Protein AF-A0A659UM55-F1 (afdb_monomer_lite)

Foldseek 3Di:
DVVVLVVVVVCVVVVDDDAAAAEDAPVCQVVLCVVQVPRPDHHDYHHDPVVVLVCLLVAQAEEDADLVVLVSSVVSVHAYAHDYDQDPVNVVCVVVDPDPDPRPVCVVVVHCPHDYDD

Secondary structure (DSSP, 8-state):
-HHHHHHHHHHHHTT-----EEE--GGGHHHHHHHHTTSSS--EEE--HHHHHHHHTT-S-EEES-HHHHHHHHHTT--EEEE----HHHHHHGGG--SS-S-HHHHHHTS--S-EE-

Sequence (118 aa):
IGPFGETVSALRARGHRLRLLLPTVPHVADLIKTSVARWDEKPEIILEPERKWQAFGKADAALIASGTVSLELALSGVPMISCYRLDPVMRMVQGLVTVWSAALPNLIADQIVVPEHY

pLDDT: mean 88.79, std 6.74, range [66.62, 96.06]

Structure (mmCIF, N/CA/C/O backbone):
data_AF-A0A659UM55-F1
#
_entry.id   AF-A0A659UM55-F1
#
loop_
_atom_site.group_PDB
_atom_site.id
_atom_site.type_symbol
_atom_site.label_atom_id
_atom_site.label_alt_id
_atom_site.label_comp_id
_atom_site.label_asym_id
_atom_site.label_entity_id
_atom_site.label_seq_id
_atom_site.pdbx_PDB_ins_code
_atom_site.Cartn_x
_atom_site.Cartn_y
_atom_site.Cartn_z
_atom_site.occupancy
_atom_site.B_iso_or_equiv
_atom_site.auth_seq_id
_atom_site.auth_comp_id
_atom_site.auth_asym_id
_atom_site.auth_atom_id
_atom_site.pdbx_PDB_model_num
ATOM 1 N N . ILE A 1 1 ? 7.549 -7.187 0.561 1.00 76.06 1 ILE A N 1
ATOM 2 C CA . ILE A 1 1 ? 6.869 -7.081 -0.754 1.00 76.06 1 ILE A CA 1
ATOM 3 C C . ILE A 1 1 ? 6.625 -8.437 -1.439 1.00 76.06 1 ILE A C 1
ATOM 5 O O . ILE A 1 1 ? 5.761 -8.499 -2.296 1.00 76.06 1 ILE A O 1
ATOM 9 N N . GLY A 1 2 ? 7.321 -9.524 -1.058 1.00 85.00 2 GLY A N 1
ATOM 10 C CA . GLY A 1 2 ? 7.148 -10.865 -1.654 1.00 85.00 2 GLY A CA 1
ATOM 11 C C . GLY A 1 2 ? 5.692 -11.340 -1.793 1.00 85.00 2 GLY A C 1
ATOM 12 O O . GLY A 1 2 ? 5.277 -11.573 -2.924 1.00 85.00 2 GLY A O 1
ATOM 13 N N . PRO A 1 3 ? 4.881 -11.342 -0.713 1.00 89.19 3 PRO A N 1
ATOM 14 C CA . PRO A 1 3 ? 3.474 -11.746 -0.798 1.00 89.19 3 PRO A CA 1
ATOM 15 C C . PRO A 1 3 ? 2.637 -10.926 -1.790 1.00 89.19 3 PRO A C 1
ATOM 17 O O . PRO A 1 3 ? 1.709 -11.449 -2.391 1.00 89.19 3 PRO A O 1
ATOM 20 N N . PHE A 1 4 ? 2.970 -9.650 -2.019 1.00 91.12 4 PHE A N 1
ATOM 21 C CA . PHE A 1 4 ? 2.288 -8.854 -3.045 1.00 91.12 4 PHE A CA 1
ATOM 22 C C . PHE A 1 4 ? 2.629 -9.330 -4.458 1.00 91.12 4 PHE A C 1
ATOM 24 O O . PHE A 1 4 ? 1.741 -9.383 -5.302 1.00 91.12 4 PHE A O 1
ATOM 31 N N . GLY A 1 5 ? 3.881 -9.723 -4.701 1.00 91.50 5 GLY A N 1
ATOM 32 C CA . GLY A 1 5 ? 4.288 -10.316 -5.974 1.00 91.50 5 GLY A CA 1
ATOM 33 C C . GLY A 1 5 ? 3.593 -11.653 -6.227 1.00 91.50 5 GLY A C 1
ATOM 34 O O . GLY A 1 5 ? 3.080 -11.877 -7.317 1.00 91.50 5 GLY A O 1
ATOM 35 N N . GLU A 1 6 ? 3.487 -12.499 -5.200 1.00 92.50 6 GLU A N 1
ATOM 36 C CA . GLU A 1 6 ? 2.745 -13.767 -5.271 1.00 92.50 6 GLU A CA 1
ATOM 37 C C . GLU A 1 6 ? 1.262 -13.545 -5.598 1.00 92.50 6 GLU A C 1
ATOM 39 O O . GLU A 1 6 ? 0.715 -14.225 -6.466 1.00 92.50 6 GLU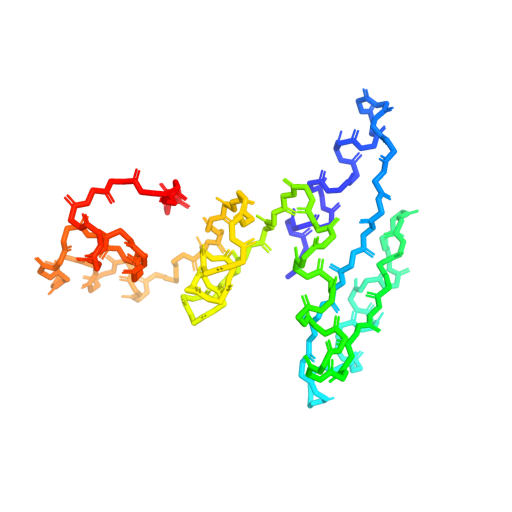 A O 1
ATOM 44 N N . THR A 1 7 ? 0.621 -12.553 -4.970 1.00 92.69 7 THR A N 1
ATOM 45 C CA . THR A 1 7 ? -0.766 -12.171 -5.276 1.00 92.69 7 THR A CA 1
ATOM 46 C C . THR A 1 7 ? -0.924 -11.723 -6.728 1.00 92.69 7 THR A C 1
ATOM 48 O O . THR A 1 7 ? -1.863 -12.149 -7.400 1.00 92.69 7 THR A O 1
ATOM 51 N N . VAL A 1 8 ? 0.002 -10.908 -7.241 1.00 93.00 8 VAL A N 1
ATOM 52 C CA . VAL A 1 8 ? 0.006 -10.480 -8.650 1.00 93.00 8 VAL A CA 1
ATOM 53 C C . VAL A 1 8 ? 0.118 -11.688 -9.585 1.00 93.00 8 VAL A C 1
ATOM 55 O O . VAL A 1 8 ? -0.706 -11.835 -10.491 1.00 93.00 8 VAL A O 1
ATOM 58 N N . SER A 1 9 ? 1.073 -12.592 -9.343 1.00 92.75 9 SER A N 1
ATOM 59 C CA . SER A 1 9 ? 1.241 -13.809 -10.149 1.00 92.75 9 SER A CA 1
ATOM 60 C C . SER A 1 9 ? 0.005 -14.715 -10.081 1.00 92.75 9 SER A C 1
ATOM 62 O O . SER A 1 9 ? -0.430 -15.240 -11.107 1.00 92.75 9 SER A O 1
ATOM 64 N N . ALA A 1 10 ? -0.625 -14.851 -8.910 1.00 94.19 10 ALA A N 1
ATOM 65 C CA . ALA A 1 10 ? -1.846 -15.637 -8.738 1.00 94.19 10 ALA A CA 1
ATOM 66 C C . ALA A 1 10 ? -3.044 -15.046 -9.503 1.00 94.19 10 ALA A C 1
ATOM 68 O O . ALA A 1 10 ? -3.790 -15.787 -10.147 1.00 94.19 10 ALA A O 1
ATOM 69 N N . LEU A 1 11 ? -3.231 -13.722 -9.476 1.00 93.25 11 LEU A N 1
ATOM 70 C CA . LEU A 1 11 ? -4.284 -13.051 -10.246 1.00 93.25 11 LEU A CA 1
ATOM 71 C C . LEU A 1 11 ? -4.051 -13.198 -11.753 1.00 93.25 11 LEU A C 1
ATOM 73 O O . LEU A 1 11 ? -4.983 -13.497 -12.501 1.00 93.25 11 LEU A O 1
ATOM 77 N N . ARG A 1 12 ? -2.801 -13.075 -12.200 1.00 91.25 12 ARG A N 1
ATOM 78 C CA . ARG A 1 12 ? -2.441 -13.299 -13.601 1.00 91.25 12 ARG A CA 1
ATOM 79 C C . ARG A 1 12 ? -2.717 -14.735 -14.045 1.00 91.25 12 ARG A C 1
ATOM 81 O O . ARG A 1 12 ? -3.284 -14.939 -15.114 1.00 91.25 12 ARG A O 1
ATOM 88 N N . ALA A 1 13 ? -2.362 -15.727 -13.227 1.00 93.81 13 ALA A N 1
ATOM 89 C CA . ALA A 1 13 ? -2.619 -17.140 -13.516 1.00 93.81 13 ALA A CA 1
ATOM 90 C C . ALA A 1 13 ? -4.121 -17.452 -13.658 1.00 93.81 13 ALA A C 1
ATOM 92 O O . ALA A 1 13 ? -4.495 -18.377 -14.374 1.00 93.81 13 ALA A O 1
ATOM 93 N N . ARG A 1 14 ? -4.990 -16.646 -13.032 1.00 95.44 14 ARG A N 1
ATOM 94 C CA . ARG A 1 14 ? -6.455 -16.701 -13.191 1.00 95.44 14 ARG A CA 1
ATOM 95 C C . ARG A 1 14 ? -6.973 -15.969 -14.438 1.00 95.44 14 ARG A C 1
ATOM 97 O O . ARG A 1 14 ? -8.178 -15.926 -14.655 1.00 95.44 14 ARG A O 1
ATOM 104 N N . GLY A 1 15 ? -6.087 -15.408 -15.262 1.00 94.00 15 GLY A N 1
ATOM 105 C CA . GLY A 1 15 ? -6.424 -14.732 -16.516 1.00 94.00 15 GLY A CA 1
ATOM 106 C C . GLY A 1 15 ? -6.680 -13.229 -16.393 1.00 94.00 15 GLY A C 1
ATOM 107 O O . GLY A 1 15 ? -7.078 -12.605 -17.378 1.00 94.00 15 GLY A O 1
ATOM 108 N N . HIS A 1 16 ? -6.444 -12.620 -15.226 1.00 93.19 16 HIS A N 1
ATOM 109 C CA . HIS A 1 16 ? -6.586 -11.172 -15.070 1.00 93.19 16 HIS A CA 1
ATOM 110 C C . HIS A 1 16 ? -5.421 -10.425 -15.733 1.00 93.19 16 HIS A C 1
ATOM 112 O O . HIS A 1 16 ? -4.265 -10.839 -15.648 1.00 93.19 16 HIS A O 1
ATOM 118 N N . ARG A 1 17 ? -5.730 -9.292 -16.372 1.00 91.38 17 ARG A N 1
ATOM 119 C CA . ARG A 1 17 ? -4.741 -8.320 -16.854 1.00 91.38 17 ARG A CA 1
ATOM 120 C C . ARG A 1 17 ? -4.772 -7.120 -15.924 1.00 91.38 17 ARG A C 1
ATOM 122 O O . ARG A 1 17 ? -5.831 -6.521 -15.762 1.00 91.38 17 ARG A O 1
ATOM 129 N N . LEU A 1 18 ? -3.641 -6.792 -15.312 1.00 92.38 18 LEU A N 1
ATOM 130 C CA . LEU A 1 18 ? -3.563 -5.772 -14.274 1.00 92.38 18 LEU A CA 1
ATOM 131 C C . LEU A 1 18 ? -2.622 -4.660 -14.722 1.00 92.38 18 LEU A C 1
ATOM 133 O O . LEU A 1 18 ? -1.538 -4.926 -15.218 1.00 92.38 18 LEU A O 1
ATOM 137 N N . ARG A 1 19 ? -2.999 -3.400 -14.502 1.00 94.25 19 ARG A N 1
ATOM 138 C CA . ARG A 1 19 ? -2.032 -2.303 -14.553 1.00 94.25 19 ARG A CA 1
ATOM 139 C C . ARG A 1 19 ? -1.518 -2.060 -13.143 1.00 94.25 19 ARG A C 1
ATOM 141 O O . ARG A 1 19 ? -2.245 -1.551 -12.297 1.00 94.25 19 ARG A O 1
ATOM 148 N N . LEU A 1 20 ? -0.262 -2.410 -12.898 1.00 95.50 20 LEU A N 1
ATOM 149 C CA . LEU A 1 20 ? 0.336 -2.278 -11.575 1.00 95.50 20 LEU A CA 1
ATOM 150 C C . LEU A 1 20 ? 0.979 -0.897 -11.415 1.00 95.50 20 LEU A C 1
ATOM 152 O O . LEU A 1 20 ? 1.929 -0.562 -12.121 1.00 95.50 20 LEU A O 1
ATOM 156 N N . LEU A 1 21 ? 0.474 -0.116 -10.464 1.00 95.75 21 LEU A N 1
ATOM 157 C CA . LEU A 1 21 ? 1.048 1.162 -10.045 1.00 95.75 21 LEU A CA 1
ATOM 158 C C . LEU A 1 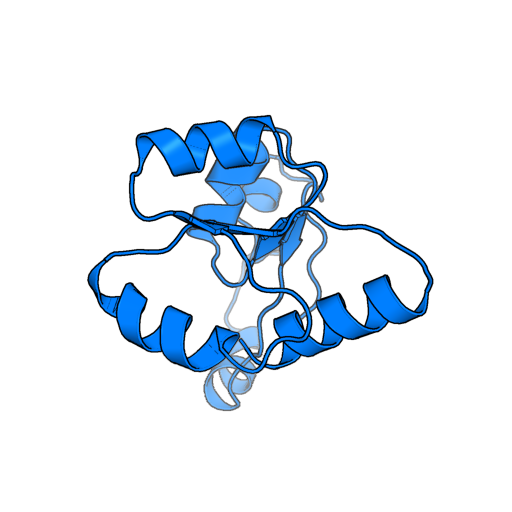21 ? 1.593 0.997 -8.627 1.00 95.75 21 LEU A C 1
ATOM 160 O O . LEU A 1 21 ? 0.883 0.512 -7.747 1.00 95.75 21 LEU A O 1
ATOM 164 N N . LEU A 1 22 ? 2.842 1.397 -8.395 1.00 94.88 22 LEU A N 1
ATOM 165 C CA . LEU A 1 22 ? 3.492 1.286 -7.090 1.00 94.88 22 LEU A CA 1
ATOM 166 C C . LEU A 1 22 ? 4.065 2.648 -6.681 1.00 94.88 22 LEU A C 1
ATOM 168 O O . LEU A 1 22 ? 5.240 2.935 -6.933 1.00 94.88 22 LEU A O 1
ATOM 172 N N . PRO A 1 23 ? 3.245 3.503 -6.047 1.00 94.38 23 PRO A N 1
ATOM 173 C CA . PRO A 1 23 ? 3.735 4.709 -5.405 1.00 94.38 23 PRO A CA 1
ATOM 174 C C . PRO A 1 23 ? 4.641 4.365 -4.225 1.00 94.38 23 PRO A C 1
ATOM 176 O O . PRO A 1 23 ? 4.293 3.553 -3.366 1.00 94.38 23 PRO A O 1
ATOM 179 N N . THR A 1 24 ? 5.812 4.986 -4.169 1.00 92.00 24 THR A N 1
ATOM 180 C CA . THR A 1 24 ? 6.760 4.800 -3.074 1.00 92.00 24 THR A CA 1
ATOM 181 C C . THR A 1 24 ? 7.557 6.071 -2.805 1.00 92.00 24 THR A C 1
ATOM 183 O O . THR A 1 24 ? 7.440 7.065 -3.515 1.00 92.00 24 THR A O 1
ATOM 186 N N . VAL A 1 25 ? 8.352 6.056 -1.741 1.00 90.38 25 VAL A N 1
ATOM 187 C CA . VAL A 1 25 ? 9.172 7.192 -1.311 1.00 90.38 25 VAL A CA 1
ATOM 188 C C . VAL A 1 25 ? 10.598 7.066 -1.861 1.00 90.38 25 VAL A C 1
ATOM 190 O O . VAL A 1 25 ? 11.116 5.949 -1.945 1.00 90.38 25 VAL A O 1
ATOM 193 N N . PRO A 1 26 ? 11.279 8.180 -2.200 1.00 90.12 26 PRO A N 1
ATOM 194 C CA . PRO A 1 26 ? 12.582 8.133 -2.873 1.00 90.12 26 PRO A CA 1
ATOM 195 C C . PRO A 1 26 ? 13.638 7.281 -2.159 1.00 90.12 26 PRO A C 1
ATOM 197 O O . PRO A 1 26 ? 14.384 6.555 -2.808 1.00 90.12 26 PRO A O 1
ATOM 200 N N . HIS A 1 27 ? 13.662 7.304 -0.823 1.00 92.06 27 HIS A N 1
ATOM 201 C CA . HIS A 1 27 ? 14.677 6.603 -0.033 1.00 92.06 27 HIS A CA 1
ATOM 202 C C . HIS A 1 27 ? 14.578 5.067 -0.085 1.00 92.06 27 HIS A C 1
ATOM 204 O O . HIS A 1 27 ? 15.564 4.397 0.206 1.00 92.06 27 HIS A O 1
ATOM 210 N N . VAL A 1 28 ? 13.426 4.493 -0.464 1.00 90.50 28 VAL A N 1
ATOM 211 C CA . VAL A 1 28 ? 13.280 3.034 -0.668 1.00 90.50 28 VAL A CA 1
ATOM 212 C C . VAL A 1 28 ? 13.198 2.644 -2.143 1.00 90.50 28 VAL A C 1
ATOM 214 O O . VAL A 1 28 ? 13.058 1.461 -2.450 1.00 90.50 28 VAL A O 1
ATOM 217 N N . ALA A 1 29 ? 13.288 3.603 -3.069 1.00 92.38 29 ALA A N 1
ATOM 218 C CA . ALA A 1 29 ? 13.049 3.364 -4.489 1.00 92.38 29 ALA A CA 1
ATOM 219 C C . ALA A 1 29 ? 13.952 2.258 -5.060 1.00 92.38 29 ALA A C 1
ATOM 221 O O . ALA A 1 29 ? 13.471 1.383 -5.777 1.00 92.38 29 ALA A O 1
ATOM 222 N N . ASP A 1 30 ? 15.238 2.244 -4.707 1.00 93.06 30 ASP A N 1
ATOM 223 C CA . ASP A 1 30 ? 16.187 1.253 -5.229 1.00 93.06 30 ASP A CA 1
ATOM 224 C C . ASP A 1 30 ? 15.992 -0.141 -4.621 1.00 93.06 30 ASP A C 1
ATOM 226 O O . ASP A 1 30 ? 16.110 -1.154 -5.321 1.00 93.06 30 ASP A O 1
ATOM 230 N N . LEU A 1 31 ? 15.581 -0.206 -3.351 1.00 92.50 31 LEU A N 1
ATOM 231 C CA . LEU A 1 31 ? 15.159 -1.454 -2.719 1.00 92.50 31 LEU A CA 1
ATOM 232 C C . LEU A 1 31 ? 13.920 -2.024 -3.423 1.00 92.50 31 LEU A C 1
ATOM 234 O O . LEU A 1 31 ? 13.875 -3.218 -3.729 1.00 92.50 31 LEU A O 1
ATOM 238 N N . ILE A 1 32 ? 12.929 -1.176 -3.713 1.00 93.00 32 ILE A N 1
ATOM 239 C CA . ILE A 1 32 ? 11.710 -1.574 -4.423 1.00 93.00 32 ILE A CA 1
ATOM 240 C C . ILE A 1 32 ? 12.045 -2.037 -5.838 1.00 93.00 32 ILE A C 1
ATOM 242 O O . ILE A 1 32 ? 11.652 -3.146 -6.190 1.00 93.00 32 ILE A O 1
ATOM 246 N N . LYS A 1 33 ? 12.824 -1.268 -6.613 1.00 93.25 33 LYS A N 1
ATOM 247 C CA . LYS A 1 33 ? 13.271 -1.646 -7.968 1.00 93.25 33 LYS A CA 1
ATOM 248 C C . LYS A 1 33 ? 13.920 -3.028 -7.981 1.00 93.25 33 LYS A C 1
ATOM 250 O O . LYS A 1 33 ? 13.568 -3.862 -8.810 1.00 93.25 33 LYS A O 1
ATOM 255 N N . THR A 1 34 ? 14.820 -3.285 -7.035 1.00 93.19 34 THR A N 1
ATOM 256 C CA . THR A 1 34 ? 15.497 -4.583 -6.902 1.00 93.19 34 THR A CA 1
ATOM 257 C C . THR A 1 34 ? 14.511 -5.693 -6.541 1.00 93.19 34 THR A C 1
ATOM 259 O O . THR A 1 34 ? 14.564 -6.785 -7.104 1.00 93.19 34 THR A O 1
ATOM 262 N N . SER A 1 35 ? 13.576 -5.414 -5.633 1.00 91.56 35 SER A N 1
ATOM 263 C CA . SER A 1 35 ? 12.604 -6.401 -5.156 1.00 91.56 35 SER A CA 1
ATOM 264 C C . SER A 1 35 ? 11.571 -6.787 -6.217 1.00 91.56 35 SER A C 1
ATOM 266 O O . SER A 1 35 ? 11.213 -7.959 -6.320 1.00 91.56 35 SER A O 1
ATOM 268 N N . VAL A 1 36 ? 11.105 -5.823 -7.020 1.00 94.50 36 VAL A N 1
ATOM 269 C CA . VAL A 1 36 ? 10.126 -6.061 -8.097 1.00 94.50 36 VAL A CA 1
ATOM 270 C C . VAL A 1 36 ? 10.775 -6.538 -9.395 1.00 94.50 36 VAL A C 1
ATOM 272 O O . VAL A 1 36 ? 10.077 -6.967 -10.307 1.00 94.50 36 VAL A O 1
ATOM 275 N N . ALA A 1 37 ? 12.110 -6.520 -9.499 1.00 91.44 37 ALA A N 1
ATOM 276 C CA . ALA A 1 37 ? 12.819 -6.977 -10.696 1.00 91.44 37 ALA A CA 1
ATOM 277 C C . ALA A 1 37 ? 12.519 -8.443 -11.052 1.00 91.44 37 ALA A C 1
ATOM 279 O O . ALA A 1 37 ? 12.590 -8.807 -12.225 1.00 91.44 37 ALA A O 1
ATOM 280 N N . ARG A 1 38 ? 12.186 -9.258 -10.041 1.00 87.19 38 ARG A N 1
ATOM 281 C CA . ARG A 1 38 ? 11.854 -10.685 -10.168 1.00 87.19 38 ARG A CA 1
ATOM 282 C C . ARG A 1 38 ? 10.367 -10.959 -10.405 1.00 87.19 38 ARG A C 1
ATOM 284 O O . ARG A 1 38 ? 9.994 -12.120 -10.489 1.00 87.19 38 ARG A O 1
ATOM 291 N N . TRP A 1 39 ? 9.522 -9.932 -10.441 1.00 91.12 39 TRP A N 1
ATOM 292 C CA . TRP A 1 39 ? 8.090 -10.123 -10.655 1.00 91.12 39 TRP A CA 1
ATOM 293 C C . TRP A 1 39 ? 7.810 -10.411 -12.127 1.00 91.12 39 TRP A C 1
ATOM 295 O O . TRP A 1 39 ? 8.419 -9.803 -13.010 1.00 91.12 39 TRP A O 1
ATOM 305 N N . ASP A 1 40 ? 6.848 -11.299 -12.381 1.00 84.81 40 ASP A N 1
ATOM 306 C CA . ASP A 1 40 ? 6.422 -11.652 -13.741 1.00 84.81 40 ASP A CA 1
ATOM 307 C C . ASP A 1 40 ? 5.817 -10.456 -14.494 1.00 84.81 40 ASP A C 1
ATOM 309 O O . ASP A 1 40 ? 5.804 -10.423 -15.727 1.00 84.81 40 ASP A O 1
ATOM 313 N N . GLU A 1 41 ? 5.288 -9.490 -13.744 1.00 87.12 41 GLU A N 1
ATOM 314 C CA . GLU A 1 41 ? 4.744 -8.231 -14.229 1.00 87.12 41 GLU A CA 1
ATOM 315 C C . GLU A 1 41 ? 5.299 -7.089 -13.376 1.00 87.12 41 GLU A C 1
ATOM 317 O O . GLU A 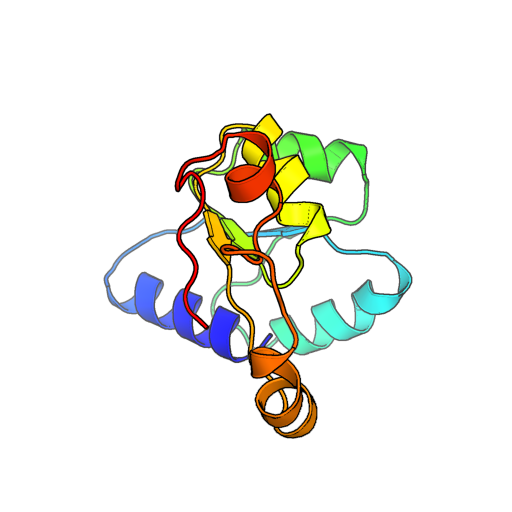1 41 ? 5.174 -7.077 -12.149 1.00 87.12 41 GLU A O 1
ATOM 322 N N . LYS A 1 42 ? 5.980 -6.148 -14.033 1.00 91.69 42 LYS A N 1
ATOM 323 C CA . LYS A 1 42 ? 6.688 -5.068 -13.347 1.00 91.69 42 LYS A CA 1
ATOM 324 C C . LYS A 1 42 ? 5.750 -3.881 -13.147 1.00 91.69 42 LYS A C 1
ATOM 326 O O . LYS A 1 42 ? 5.168 -3.419 -14.129 1.00 91.69 42 LYS A O 1
ATOM 331 N N . PRO A 1 43 ? 5.631 -3.355 -11.920 1.00 94.69 43 PRO A N 1
ATOM 332 C CA . PRO A 1 43 ? 4.841 -2.164 -11.683 1.00 94.69 43 PRO A CA 1
ATOM 333 C C . PRO A 1 43 ? 5.515 -0.908 -12.232 1.00 94.69 43 PRO A C 1
ATOM 335 O O . PRO A 1 43 ? 6.742 -0.794 -12.266 1.00 94.69 43 PRO A O 1
ATOM 338 N N . GLU A 1 44 ? 4.690 0.072 -12.584 1.00 95.50 44 GLU A N 1
ATOM 339 C CA . GLU A 1 44 ? 5.112 1.457 -12.753 1.00 95.50 44 GLU A CA 1
ATOM 340 C C . GLU A 1 44 ? 5.435 2.029 -11.365 1.00 95.50 44 GLU A C 1
ATOM 342 O O . GLU A 1 44 ? 4.543 2.227 -10.537 1.00 95.50 44 GLU A O 1
ATOM 347 N N . ILE A 1 45 ? 6.722 2.248 -11.086 1.00 95.50 45 ILE A N 1
ATOM 348 C CA . ILE A 1 45 ? 7.167 2.847 -9.823 1.00 95.50 45 ILE A CA 1
ATOM 349 C C . ILE A 1 45 ? 6.980 4.358 -9.919 1.00 95.50 45 ILE A C 1
ATOM 351 O O . ILE A 1 45 ? 7.557 5.001 -10.794 1.00 95.50 45 ILE A O 1
ATOM 355 N N . ILE A 1 46 ? 6.202 4.913 -8.994 1.00 96.06 46 ILE A N 1
ATOM 356 C CA . ILE A 1 46 ? 5.866 6.337 -8.949 1.00 96.06 46 ILE A CA 1
ATOM 357 C C . ILE A 1 46 ? 6.522 6.946 -7.713 1.00 96.06 46 ILE A C 1
ATOM 359 O O . ILE A 1 46 ? 6.334 6.443 -6.606 1.00 96.06 46 ILE A O 1
ATOM 363 N N . LEU A 1 47 ? 7.290 8.020 -7.897 1.00 94.88 47 LEU A N 1
ATOM 364 C CA . LEU A 1 47 ? 7.974 8.719 -6.800 1.00 94.88 47 LEU A CA 1
ATOM 365 C C . LEU A 1 47 ? 7.381 10.105 -6.542 1.00 94.88 47 LEU A C 1
ATOM 367 O O . LEU A 1 47 ? 7.535 10.648 -5.449 1.00 94.88 47 LEU A O 1
ATOM 371 N N . GLU A 1 48 ? 6.709 10.678 -7.539 1.00 94.56 48 GLU A N 1
ATOM 372 C CA . GLU A 1 48 ? 6.151 12.018 -7.466 1.00 94.56 48 GLU A CA 1
ATOM 373 C C . GLU A 1 48 ? 4.837 12.012 -6.665 1.00 94.56 48 GLU A C 1
ATOM 375 O O . GLU A 1 48 ? 3.910 11.262 -7.008 1.00 94.56 48 GLU A O 1
ATOM 380 N N . PRO A 1 49 ? 4.705 12.854 -5.623 1.00 91.12 49 PRO A N 1
ATOM 381 C CA . PRO A 1 49 ? 3.487 12.943 -4.8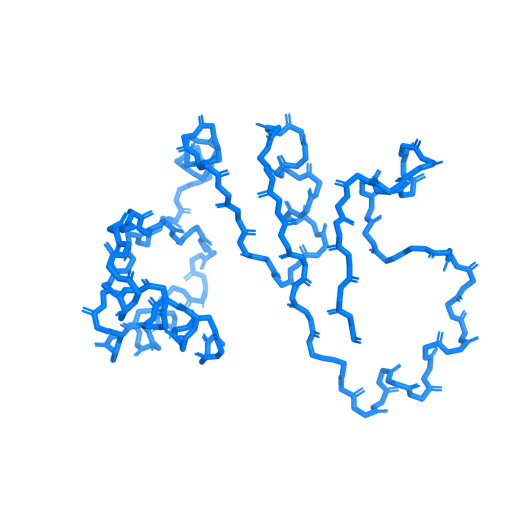20 1.00 91.12 49 PRO A CA 1
ATOM 382 C C . PRO A 1 49 ? 2.233 13.233 -5.651 1.00 91.12 49 PRO A C 1
ATOM 384 O O . PRO A 1 49 ? 1.184 12.638 -5.420 1.00 91.12 49 PRO A O 1
ATOM 387 N N . GLU A 1 50 ? 2.327 14.096 -6.659 1.00 93.44 50 GLU A N 1
ATOM 388 C CA . GLU A 1 50 ? 1.201 14.464 -7.521 1.00 93.44 50 GLU A CA 1
ATOM 389 C C . GLU A 1 50 ? 0.748 13.270 -8.367 1.00 93.44 50 GLU A C 1
ATOM 391 O O . GLU A 1 50 ? -0.449 13.020 -8.527 1.00 93.44 50 GLU A O 1
ATOM 396 N N . ARG A 1 51 ? 1.703 12.479 -8.871 1.00 94.50 51 ARG A N 1
ATOM 397 C CA . ARG A 1 51 ? 1.398 11.256 -9.620 1.00 94.50 51 ARG A CA 1
ATOM 398 C C . ARG A 1 51 ? 0.839 10.155 -8.729 1.00 94.50 51 ARG A C 1
ATOM 400 O O . ARG A 1 51 ? 0.012 9.388 -9.211 1.00 94.50 51 ARG A O 1
ATOM 407 N N . LYS A 1 52 ? 1.216 10.095 -7.446 1.00 94.75 52 LYS A N 1
ATOM 408 C CA . LYS A 1 52 ? 0.581 9.190 -6.472 1.00 94.75 52 LYS A CA 1
ATOM 409 C C . LYS A 1 52 ? -0.927 9.444 -6.399 1.00 94.75 52 LYS A C 1
ATOM 411 O O . LYS A 1 52 ? -1.704 8.506 -6.541 1.00 94.75 52 LYS A O 1
ATOM 416 N N . TRP A 1 53 ? -1.346 10.700 -6.255 1.00 94.44 53 TRP A N 1
ATOM 417 C CA . TRP A 1 53 ? -2.771 11.049 -6.218 1.00 94.44 53 TRP A CA 1
ATOM 418 C C . TRP A 1 53 ? -3.487 10.741 -7.538 1.00 94.44 53 TRP A C 1
ATOM 420 O O . TRP A 1 53 ? -4.600 10.218 -7.533 1.00 94.44 53 TRP A O 1
ATOM 430 N N . GLN A 1 54 ? -2.834 10.979 -8.680 1.00 94.75 54 GLN A N 1
ATOM 431 C CA . GLN A 1 54 ? -3.377 10.580 -9.985 1.00 94.75 54 GLN A CA 1
ATOM 432 C C . GLN A 1 54 ? -3.505 9.059 -10.134 1.00 94.75 54 GLN A C 1
ATOM 434 O O . GLN A 1 54 ? -4.419 8.593 -10.812 1.00 94.75 54 GLN A O 1
ATOM 439 N N . ALA A 1 55 ? -2.590 8.291 -9.538 1.00 95.38 55 ALA A N 1
ATOM 440 C CA . ALA A 1 55 ? -2.660 6.837 -9.512 1.00 95.38 55 ALA A CA 1
ATOM 441 C C . ALA A 1 55 ? -3.845 6.366 -8.668 1.00 95.38 55 ALA A C 1
ATOM 443 O O . ALA A 1 55 ? -4.587 5.505 -9.125 1.00 95.38 55 ALA A O 1
ATOM 444 N N . PHE A 1 56 ? -4.071 6.972 -7.498 1.00 95.25 56 PHE A N 1
ATOM 445 C CA . PHE A 1 56 ? -5.233 6.661 -6.661 1.00 95.25 56 PHE A CA 1
ATOM 446 C C . PHE A 1 56 ? -6.541 6.925 -7.408 1.00 95.25 56 PHE A C 1
ATOM 448 O O . PHE A 1 56 ? -7.358 6.023 -7.521 1.00 95.25 56 PHE A O 1
ATOM 455 N N . GLY A 1 57 ? -6.696 8.092 -8.039 1.00 93.50 57 GLY A N 1
ATOM 456 C CA . GLY A 1 57 ? -7.909 8.411 -8.804 1.00 93.50 57 GLY A CA 1
ATOM 457 C C . GLY A 1 57 ? -8.171 7.523 -10.033 1.00 93.50 57 GLY A C 1
ATOM 458 O O . GLY A 1 57 ? -9.236 7.622 -10.634 1.00 93.50 57 GLY A O 1
ATOM 459 N N . LYS A 1 58 ? -7.212 6.680 -10.435 1.00 93.06 58 LYS A N 1
ATOM 460 C CA . LYS A 1 58 ? -7.338 5.725 -11.550 1.00 93.06 58 LYS A CA 1
ATOM 461 C C . LYS A 1 58 ? -7.336 4.266 -11.091 1.00 93.06 58 LYS A C 1
ATOM 463 O O . LYS A 1 58 ? -7.423 3.385 -11.940 1.00 93.06 58 LYS A O 1
ATOM 468 N N . ALA A 1 59 ? -7.141 4.007 -9.802 1.00 95.75 59 ALA A N 1
ATOM 469 C CA . ALA A 1 59 ? -6.995 2.659 -9.282 1.00 95.75 59 ALA A CA 1
ATOM 470 C C . ALA A 1 59 ? -8.367 2.028 -9.040 1.00 95.75 59 ALA A C 1
ATOM 472 O O . ALA A 1 59 ? -9.203 2.599 -8.346 1.00 95.75 59 ALA A O 1
ATOM 473 N N . ASP A 1 60 ? -8.561 0.816 -9.556 1.00 95.25 60 ASP A N 1
ATOM 474 C CA . ASP A 1 60 ? -9.771 0.029 -9.293 1.00 95.25 60 ASP A CA 1
ATOM 475 C C . ASP A 1 60 ? -9.749 -0.606 -7.891 1.00 95.25 60 ASP A C 1
ATOM 477 O O . ASP A 1 60 ? -10.791 -0.821 -7.276 1.00 95.25 60 ASP A O 1
ATOM 481 N N . ALA A 1 61 ? -8.552 -0.924 -7.388 1.00 94.19 61 ALA A N 1
ATOM 482 C CA . ALA A 1 61 ? -8.325 -1.460 -6.051 1.00 94.19 61 ALA A CA 1
ATOM 483 C C . ALA A 1 61 ? -6.872 -1.239 -5.596 1.00 94.19 61 ALA A C 1
ATOM 485 O O . ALA A 1 61 ? -5.973 -1.051 -6.420 1.00 94.19 61 ALA A O 1
ATOM 486 N N . ALA A 1 62 ? -6.623 -1.321 -4.287 1.00 94.31 62 ALA A N 1
ATOM 487 C CA . ALA A 1 62 ? -5.294 -1.169 -3.699 1.00 94.31 62 ALA A CA 1
ATOM 488 C C . ALA A 1 62 ? -4.954 -2.256 -2.662 1.00 94.31 62 ALA A C 1
ATOM 490 O O . ALA A 1 62 ? -5.779 -2.649 -1.839 1.00 94.31 62 ALA A O 1
ATOM 491 N N . LEU A 1 63 ? -3.693 -2.694 -2.660 1.00 92.25 63 LEU A N 1
ATOM 492 C CA . LEU A 1 63 ? -3.086 -3.465 -1.570 1.00 92.25 63 LEU A CA 1
ATOM 493 C C . LEU A 1 63 ? -2.158 -2.534 -0.793 1.00 92.25 63 LEU A C 1
ATOM 495 O O . LEU A 1 63 ? -1.278 -1.912 -1.391 1.00 92.25 63 LEU A O 1
ATOM 499 N N . ILE A 1 64 ? -2.328 -2.440 0.525 1.00 90.50 64 ILE A N 1
ATOM 500 C CA . ILE A 1 64 ? -1.525 -1.538 1.360 1.00 90.50 64 ILE A CA 1
ATOM 501 C C . ILE A 1 64 ? -0.908 -2.252 2.550 1.00 90.50 64 ILE A C 1
ATOM 503 O O . ILE A 1 64 ? -1.453 -3.222 3.054 1.00 90.50 64 ILE A O 1
ATOM 507 N N . ALA A 1 65 ? 0.218 -1.730 3.032 1.00 84.00 65 ALA A N 1
ATOM 508 C CA . ALA A 1 65 ? 0.843 -2.160 4.285 1.00 84.00 65 ALA A CA 1
ATOM 509 C C . ALA A 1 65 ? 0.936 -1.031 5.328 1.00 84.00 65 ALA A C 1
ATOM 511 O O . ALA A 1 65 ? 1.437 -1.253 6.426 1.00 84.00 65 ALA A O 1
ATOM 512 N N . SER A 1 66 ? 0.494 0.188 4.990 1.00 81.06 66 SER A N 1
ATOM 513 C CA . SER A 1 66 ? 0.598 1.366 5.859 1.00 81.06 66 SER A CA 1
ATOM 514 C C . SER A 1 66 ? -0.773 1.951 6.172 1.00 81.06 66 SER A C 1
ATOM 516 O O . SER A 1 66 ? -1.563 2.213 5.263 1.00 81.06 66 SER A O 1
ATOM 518 N N . GLY A 1 67 ? -1.007 2.246 7.453 1.00 77.12 67 GLY A N 1
ATOM 519 C CA . GLY A 1 67 ? -2.221 2.915 7.919 1.00 77.12 67 GLY A CA 1
ATOM 520 C C . GLY A 1 67 ? -2.367 4.347 7.397 1.00 77.12 67 GLY A C 1
ATOM 521 O O . GLY A 1 67 ? -3.482 4.785 7.140 1.00 77.12 67 GLY A O 1
ATOM 522 N N . THR A 1 68 ? -1.275 5.076 7.145 1.00 84.81 68 THR A N 1
ATOM 523 C CA . THR A 1 68 ? -1.367 6.450 6.608 1.00 84.81 68 THR A CA 1
ATOM 524 C C . THR A 1 68 ? -1.927 6.477 5.188 1.00 84.81 68 THR A C 1
ATOM 526 O O . THR A 1 68 ? -2.794 7.288 4.877 1.00 84.81 68 THR A O 1
ATOM 529 N N . VAL A 1 69 ? -1.494 5.536 4.346 1.00 89.31 69 VAL A N 1
ATOM 530 C CA . VAL A 1 69 ? -1.969 5.408 2.960 1.00 89.31 69 VAL A CA 1
ATOM 531 C C . VAL A 1 69 ? -3.428 4.947 2.915 1.00 89.31 69 VAL A C 1
ATOM 533 O O . VAL A 1 69 ? -4.145 5.301 1.983 1.00 89.31 69 VAL A O 1
ATOM 536 N N . SER A 1 70 ? -3.897 4.221 3.940 1.00 91.19 70 SER A N 1
ATOM 537 C CA . SER A 1 70 ? -5.305 3.809 4.023 1.00 91.19 70 SER A CA 1
ATOM 538 C C . SER A 1 70 ? -6.262 5.003 4.008 1.00 91.19 70 SER A C 1
ATOM 540 O O . SER A 1 70 ? -7.277 4.974 3.319 1.00 91.19 70 SER A O 1
ATOM 542 N N . LEU A 1 71 ? -5.908 6.092 4.696 1.00 91.19 71 LEU A N 1
ATOM 543 C CA . LEU A 1 71 ? -6.726 7.299 4.717 1.00 91.19 71 LEU A CA 1
ATOM 544 C C . LEU A 1 71 ? -6.697 8.030 3.372 1.00 91.19 71 LEU A C 1
ATOM 546 O O . LEU A 1 71 ? -7.742 8.443 2.881 1.00 91.19 71 LEU A O 1
ATOM 550 N N . GLU A 1 72 ? -5.526 8.150 2.746 1.00 93.38 72 GLU A N 1
ATOM 551 C CA . GLU A 1 72 ? -5.391 8.800 1.435 1.00 93.38 72 GLU A CA 1
ATOM 552 C C . GLU A 1 72 ? -6.204 8.081 0.344 1.00 93.38 72 GLU A C 1
ATOM 554 O O . GLU A 1 72 ? -6.868 8.723 -0.474 1.00 93.38 72 GLU A O 1
ATOM 559 N N . LEU A 1 73 ? -6.191 6.746 0.352 1.00 94.06 73 LEU A N 1
ATOM 560 C CA . LEU A 1 73 ? -6.988 5.931 -0.566 1.00 94.06 73 LEU A CA 1
ATOM 561 C C . LEU A 1 73 ? -8.483 6.019 -0.266 1.00 94.06 73 LEU A C 1
ATOM 563 O O . LEU A 1 73 ? -9.276 6.099 -1.201 1.00 94.06 73 LEU A O 1
ATOM 567 N N . ALA A 1 74 ? -8.868 6.055 1.014 1.00 92.38 74 ALA A N 1
ATOM 568 C CA . ALA A 1 74 ? -10.268 6.179 1.413 1.00 92.38 74 ALA A CA 1
ATOM 569 C C . ALA A 1 74 ? -10.846 7.520 0.946 1.00 92.38 74 ALA A C 1
ATOM 571 O O . ALA A 1 74 ? -11.931 7.558 0.374 1.00 92.38 74 ALA A O 1
ATOM 572 N N . LEU A 1 75 ? -10.079 8.607 1.096 1.00 92.12 75 LEU A N 1
ATOM 573 C CA . LEU A 1 75 ? -10.425 9.926 0.556 1.00 92.12 75 LEU A CA 1
ATOM 574 C C . LEU A 1 75 ? -10.524 9.930 -0.975 1.00 92.12 75 LEU A C 1
ATOM 576 O O . LEU A 1 75 ? -11.294 10.702 -1.539 1.00 92.12 75 LEU A O 1
ATOM 580 N N . SER A 1 76 ? -9.764 9.060 -1.640 1.00 93.69 76 SER A N 1
ATOM 581 C CA . SER A 1 76 ? -9.803 8.889 -3.096 1.00 93.69 76 SER A CA 1
ATOM 582 C C . SER A 1 76 ? -10.904 7.925 -3.562 1.00 93.69 76 SER A C 1
ATOM 584 O O . SER A 1 76 ? -11.035 7.701 -4.761 1.00 93.69 76 SER A O 1
ATOM 586 N N . GLY A 1 77 ? -11.684 7.337 -2.644 1.00 92.19 77 GLY A N 1
ATOM 587 C CA . GLY A 1 77 ? -12.746 6.379 -2.963 1.00 92.19 77 GLY A CA 1
ATOM 588 C C . GLY A 1 77 ? -12.248 5.038 -3.510 1.00 92.19 77 GLY A C 1
ATOM 589 O O . GLY A 1 77 ? -13.015 4.330 -4.158 1.00 92.19 77 GLY A O 1
ATOM 590 N N . VAL A 1 78 ? -10.979 4.686 -3.278 1.00 95.12 78 VAL A N 1
ATOM 591 C CA . VAL A 1 78 ? -10.368 3.465 -3.821 1.00 95.12 78 VAL A CA 1
ATOM 592 C C . VAL A 1 78 ? -10.603 2.295 -2.864 1.00 95.12 78 VAL A C 1
ATOM 594 O O . VAL A 1 78 ? -10.131 2.350 -1.724 1.00 95.12 78 VAL A O 1
ATOM 597 N N . PRO A 1 79 ? -11.266 1.207 -3.299 1.00 92.44 79 PRO A N 1
ATOM 598 C CA . PRO A 1 79 ? -11.369 -0.013 -2.506 1.00 92.44 79 PRO A CA 1
ATOM 599 C C . PRO A 1 79 ? -9.980 -0.561 -2.176 1.00 92.44 79 PRO A C 1
ATOM 601 O O . PRO A 1 79 ? -9.116 -0.656 -3.047 1.00 92.44 79 PRO A O 1
ATOM 604 N N . MET A 1 80 ? -9.740 -0.944 -0.924 1.00 93.06 80 MET A N 1
ATOM 605 C CA . MET A 1 80 ? -8.410 -1.380 -0.501 1.00 93.06 80 MET A CA 1
ATOM 606 C C . MET A 1 80 ? -8.456 -2.558 0.464 1.00 93.06 80 MET A C 1
ATOM 608 O O . MET A 1 80 ? -9.426 -2.734 1.195 1.00 93.06 80 MET A O 1
ATOM 612 N N . ILE A 1 81 ? -7.368 -3.325 0.494 1.00 90.62 81 ILE A N 1
ATOM 613 C CA . ILE A 1 81 ? -7.127 -4.366 1.492 1.00 90.62 81 ILE A CA 1
ATOM 614 C C . ILE A 1 81 ? -5.867 -4.001 2.274 1.00 90.62 81 ILE A C 1
ATOM 616 O O . ILE A 1 81 ? -4.791 -3.811 1.695 1.00 90.62 81 ILE A O 1
ATOM 620 N N . SER A 1 82 ? -6.007 -3.924 3.599 1.00 87.06 82 SER A N 1
ATOM 621 C CA . SER A 1 82 ? -4.882 -3.751 4.515 1.00 87.06 82 SER A CA 1
ATOM 622 C C . SER A 1 82 ? -4.183 -5.090 4.741 1.00 87.06 82 SER A C 1
ATOM 624 O O . SER A 1 82 ? -4.774 -6.038 5.251 1.00 87.06 82 SER A O 1
ATOM 626 N N . CYS A 1 83 ? -2.921 -5.174 4.335 1.00 85.94 83 CYS A N 1
ATOM 627 C CA . CYS A 1 83 ? -2.073 -6.349 4.458 1.00 85.94 83 CYS A CA 1
ATOM 628 C C . CYS A 1 83 ? -0.923 -6.037 5.411 1.00 85.94 83 CYS A C 1
ATOM 630 O O . CYS A 1 83 ? 0.070 -5.411 5.029 1.00 85.94 83 CYS A O 1
ATOM 632 N N . TYR A 1 84 ? -1.031 -6.510 6.646 1.00 78.06 84 TYR A N 1
ATOM 633 C CA . TYR A 1 84 ? 0.016 -6.347 7.643 1.00 78.06 84 TYR A CA 1
ATOM 634 C C . 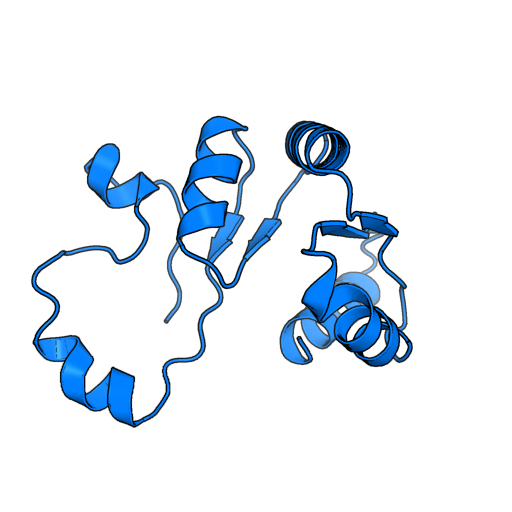TYR A 1 84 ? 0.419 -7.706 8.197 1.00 78.06 84 TYR A C 1
ATOM 636 O O . TYR A 1 84 ? -0.428 -8.544 8.486 1.00 78.06 84 TYR A O 1
ATOM 644 N N . ARG A 1 85 ? 1.724 -7.930 8.359 1.00 77.19 85 ARG A N 1
ATOM 645 C CA . ARG A 1 85 ? 2.233 -9.109 9.058 1.00 77.19 85 ARG A CA 1
ATOM 646 C C . ARG A 1 85 ? 2.654 -8.669 10.448 1.00 77.19 85 ARG A C 1
ATOM 648 O O . ARG A 1 85 ? 3.658 -7.981 10.585 1.00 77.19 85 ARG A O 1
ATOM 655 N N . LEU A 1 86 ? 1.884 -9.057 11.461 1.00 73.06 86 LEU A N 1
ATOM 656 C CA . LEU A 1 86 ? 2.221 -8.750 12.847 1.00 73.06 86 LEU A CA 1
ATOM 657 C C . LEU A 1 86 ? 3.481 -9.518 13.260 1.00 73.06 86 LEU A C 1
ATOM 659 O O . LEU A 1 86 ? 3.499 -10.753 13.261 1.00 73.06 86 LEU A O 1
ATOM 663 N N . ASP A 1 87 ? 4.523 -8.784 13.638 1.00 77.12 87 ASP A N 1
ATOM 664 C CA . ASP A 1 87 ? 5.706 -9.372 14.255 1.00 77.12 87 ASP A CA 1
ATOM 665 C C . ASP A 1 87 ? 5.360 -9.989 15.624 1.00 77.12 87 ASP A C 1
ATOM 667 O O . ASP A 1 87 ? 4.421 -9.538 16.287 1.00 77.12 87 ASP A O 1
ATOM 671 N N . PRO A 1 88 ? 6.111 -11.001 16.101 1.00 75.81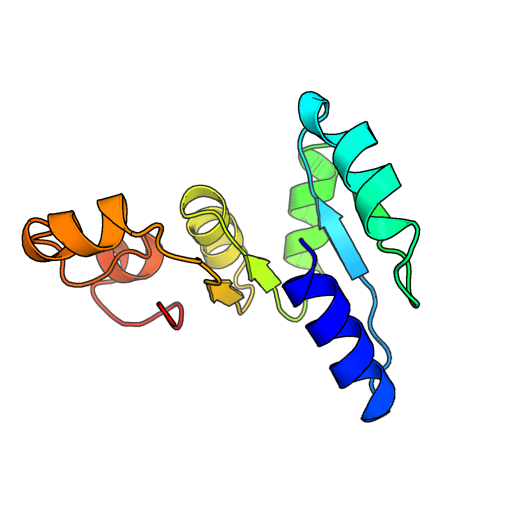 88 PRO A N 1
ATOM 672 C CA . PRO A 1 88 ? 5.815 -11.691 17.361 1.00 75.81 88 PRO A CA 1
ATOM 673 C C . PRO A 1 88 ? 5.691 -10.753 18.570 1.00 75.81 88 PRO A C 1
ATOM 675 O O . PRO A 1 88 ? 4.843 -10.963 19.433 1.00 75.81 88 PRO A O 1
ATOM 678 N N . VAL A 1 89 ? 6.496 -9.685 18.598 1.00 76.56 89 VAL A N 1
ATOM 679 C CA . VAL A 1 89 ? 6.425 -8.641 19.631 1.00 76.56 89 VAL A CA 1
ATOM 680 C C . VAL A 1 89 ? 5.099 -7.889 19.547 1.00 76.56 89 VAL A C 1
ATOM 682 O O . VAL A 1 89 ? 4.435 -7.713 20.565 1.00 76.56 89 VAL A O 1
ATOM 685 N N . MET A 1 90 ? 4.676 -7.506 18.338 1.00 73.50 90 MET A N 1
ATOM 686 C CA . MET A 1 90 ? 3.407 -6.810 18.126 1.00 73.50 90 MET A CA 1
ATOM 687 C C . MET A 1 90 ? 2.213 -7.691 18.513 1.00 73.50 90 MET A C 1
ATOM 689 O O . MET A 1 90 ? 1.267 -7.207 19.124 1.00 73.50 90 MET A O 1
ATOM 693 N N . ARG A 1 91 ? 2.283 -9.003 18.248 1.00 77.62 91 ARG A N 1
ATOM 694 C CA . ARG A 1 91 ? 1.257 -9.969 18.684 1.00 77.62 91 ARG A CA 1
ATOM 695 C C . ARG A 1 91 ? 1.123 -10.043 20.206 1.00 77.62 91 ARG A C 1
ATOM 697 O O . ARG A 1 91 ? 0.014 -10.195 20.703 1.00 77.62 91 ARG A O 1
ATOM 704 N N . MET A 1 92 ? 2.226 -9.908 20.946 1.00 77.44 92 MET A N 1
ATOM 705 C CA . MET A 1 92 ? 2.211 -9.924 22.414 1.00 77.44 92 MET A CA 1
ATOM 706 C C . MET A 1 92 ? 1.553 -8.669 23.007 1.00 77.44 92 MET A C 1
ATOM 708 O O . MET A 1 92 ? 0.915 -8.750 24.053 1.00 77.44 92 MET A O 1
ATOM 712 N N . VAL A 1 93 ? 1.680 -7.520 22.336 1.00 79.06 93 VAL A N 1
ATOM 713 C CA . VAL A 1 93 ? 1.109 -6.240 22.794 1.00 79.06 93 VAL A CA 1
ATOM 714 C C . VAL A 1 93 ? -0.235 -5.898 22.149 1.00 79.06 93 VAL A C 1
ATOM 716 O O . VAL A 1 93 ? -0.855 -4.916 22.543 1.00 79.06 93 VAL A O 1
ATOM 719 N N . GLN A 1 94 ? -0.731 -6.703 21.203 1.00 73.19 94 GLN A N 1
ATOM 720 C CA . GLN A 1 94 ? -2.002 -6.451 20.512 1.00 73.19 94 GLN A CA 1
ATOM 721 C C . GLN A 1 94 ? -3.187 -6.356 21.486 1.00 73.19 94 GLN A C 1
ATOM 723 O O . GLN A 1 94 ? -4.084 -5.549 21.273 1.00 73.19 94 GLN A O 1
ATOM 728 N N . GLY A 1 95 ? -3.161 -7.106 22.594 1.00 73.75 95 GLY A N 1
ATOM 729 C CA . GLY A 1 95 ? -4.186 -7.031 23.644 1.00 73.75 95 GLY A CA 1
ATOM 730 C C . GLY A 1 95 ? -4.225 -5.708 24.423 1.00 73.75 95 GLY A C 1
ATOM 731 O O . GLY A 1 95 ? -5.161 -5.487 25.183 1.00 73.75 95 GLY A O 1
ATOM 732 N N . LEU A 1 96 ? -3.230 -4.828 24.249 1.00 79.44 96 LEU A N 1
ATOM 733 C CA . LEU A 1 96 ? -3.207 -3.479 24.830 1.00 79.44 96 LEU A CA 1
ATOM 734 C C . LEU A 1 96 ? -3.878 -2.436 23.924 1.00 79.44 96 LEU A C 1
ATOM 736 O O . LEU A 1 96 ? -4.087 -1.299 24.346 1.00 79.44 96 LEU A O 1
ATOM 740 N N . VAL A 1 97 ? -4.194 -2.796 22.678 1.00 79.75 97 VAL A N 1
ATOM 741 C CA . VAL A 1 97 ? -4.876 -1.912 21.733 1.00 79.75 97 VAL A CA 1
ATOM 742 C C . VAL A 1 97 ? -6.349 -1.830 22.132 1.00 79.75 97 VAL A C 1
ATOM 744 O O . VAL A 1 97 ? -7.081 -2.809 22.052 1.00 79.75 97 VAL A O 1
ATOM 747 N N . THR A 1 98 ? -6.778 -0.655 22.590 1.00 83.88 98 THR A N 1
ATOM 748 C CA . THR A 1 98 ? -8.151 -0.412 23.069 1.00 83.88 98 THR A CA 1
ATOM 749 C C . THR A 1 98 ? -9.127 -0.037 21.957 1.00 83.88 98 THR A C 1
ATOM 751 O O . THR A 1 98 ? -10.338 -0.054 22.169 1.00 83.88 98 THR A O 1
ATOM 754 N N . VAL A 1 99 ? -8.614 0.327 20.781 1.00 85.31 99 VAL A N 1
ATOM 755 C CA . VAL A 1 99 ? -9.431 0.670 19.616 1.00 85.31 99 VAL A CA 1
ATOM 756 C C . VAL A 1 99 ? -9.947 -0.593 18.930 1.00 85.31 99 VAL A C 1
ATOM 758 O O . VAL A 1 99 ? -9.242 -1.594 18.836 1.00 85.31 99 VAL A O 1
ATOM 761 N N . TRP A 1 100 ? -11.185 -0.540 18.434 1.00 86.25 100 TRP A N 1
ATOM 762 C CA . TRP A 1 100 ? -11.859 -1.690 17.820 1.00 86.25 100 TRP A CA 1
ATOM 763 C C . TRP A 1 100 ? -11.392 -1.985 16.383 1.00 86.25 100 TRP A C 1
ATOM 765 O O . TRP A 1 100 ? -11.677 -3.055 15.853 1.00 86.25 100 TRP A O 1
ATOM 775 N N . SER A 1 101 ? -10.666 -1.047 15.770 1.00 84.69 101 SER A N 1
ATOM 776 C CA . SER A 1 101 ? -10.114 -1.127 14.416 1.00 84.69 101 SER A CA 1
ATOM 777 C C . SER A 1 101 ? -8.709 -0.520 14.389 1.00 84.69 101 SER A C 1
ATOM 779 O O . SER A 1 101 ? -8.436 0.449 15.101 1.00 84.69 101 SER A O 1
ATOM 781 N N . ALA A 1 102 ? -7.819 -1.055 13.552 1.00 83.50 102 ALA A N 1
ATOM 782 C CA . ALA A 1 102 ? -6.487 -0.502 13.307 1.00 83.50 102 ALA A CA 1
ATOM 783 C C . ALA A 1 102 ? -6.442 0.392 12.048 1.00 83.50 102 ALA A C 1
ATOM 785 O O . ALA A 1 102 ? -5.507 1.178 11.872 1.00 83.50 102 ALA A O 1
ATOM 786 N N . ALA A 1 103 ? -7.462 0.332 11.192 1.00 86.19 103 ALA A N 1
ATOM 787 C CA . ALA A 1 103 ? -7.651 1.206 10.048 1.00 86.19 103 ALA A CA 1
ATOM 788 C C . ALA A 1 103 ? -8.270 2.539 10.493 1.00 86.19 103 ALA A C 1
ATOM 790 O O . ALA A 1 103 ? -9.399 2.598 10.985 1.00 86.19 103 ALA A O 1
ATOM 791 N N . LEU A 1 104 ? -7.540 3.635 10.266 1.00 87.75 104 LEU A N 1
ATOM 792 C CA . LEU A 1 104 ? -8.010 4.993 10.558 1.00 87.75 104 LEU A CA 1
ATOM 793 C C . LEU A 1 104 ? -9.340 5.346 9.865 1.00 87.75 104 LEU A C 1
ATOM 795 O O . LEU A 1 104 ? -10.183 5.940 10.536 1.00 87.75 104 LEU A O 1
ATOM 799 N N . PRO A 1 105 ? -9.588 4.977 8.587 1.00 89.25 105 PRO A N 1
ATOM 800 C CA . PRO A 1 105 ? -10.878 5.235 7.946 1.00 89.25 105 PRO A CA 1
ATOM 801 C C . PRO A 1 105 ? -12.064 4.642 8.711 1.00 89.25 105 PRO A C 1
ATOM 803 O O . PRO A 1 105 ? -13.088 5.304 8.840 1.00 89.25 105 PRO A O 1
ATOM 806 N N . ASN A 1 106 ? -11.905 3.436 9.263 1.00 91.06 106 ASN A N 1
ATOM 807 C CA . ASN A 1 106 ? -12.959 2.762 10.020 1.00 91.06 106 ASN A CA 1
ATOM 808 C C . ASN A 1 106 ? -13.246 3.489 11.338 1.00 91.06 106 ASN A C 1
ATOM 810 O O . ASN A 1 106 ? -14.403 3.707 11.681 1.00 91.06 106 ASN A O 1
ATOM 814 N N . LEU A 1 107 ? -12.191 3.916 12.046 1.00 89.75 107 LEU A N 1
ATOM 815 C CA . LEU A 1 107 ? -12.321 4.666 13.299 1.00 89.75 107 LEU A CA 1
ATOM 816 C C . LEU A 1 107 ? -12.976 6.036 13.091 1.00 89.75 107 LEU A C 1
ATOM 818 O O . LEU A 1 107 ? -13.780 6.457 13.912 1.00 89.75 107 LEU A O 1
ATOM 822 N N . ILE A 1 108 ? -12.637 6.734 12.002 1.00 90.88 108 ILE A N 1
ATOM 823 C CA . ILE A 1 108 ? -13.211 8.051 11.682 1.00 90.88 108 ILE A CA 1
ATOM 824 C C . ILE A 1 108 ? -14.679 7.923 11.261 1.00 90.88 108 ILE A C 1
ATOM 826 O O . ILE A 1 108 ? -15.496 8.758 11.639 1.00 90.88 108 ILE A O 1
ATOM 830 N N . ALA A 1 109 ? -15.012 6.903 10.465 1.00 90.50 109 ALA A N 1
ATOM 831 C CA . ALA A 1 109 ? -16.368 6.681 9.967 1.00 90.50 109 ALA A CA 1
ATOM 832 C C . ALA A 1 109 ? -17.287 5.962 10.972 1.00 90.50 109 ALA A C 1
ATOM 834 O O . ALA A 1 109 ? -18.479 5.838 10.700 1.00 90.50 109 ALA A O 1
ATOM 835 N N . ASP A 1 110 ? -16.728 5.464 12.078 1.00 91.19 110 ASP A N 1
ATOM 836 C CA . ASP A 1 110 ? -17.381 4.615 13.082 1.00 91.19 110 ASP A CA 1
ATOM 837 C C . ASP A 1 110 ? -18.111 3.390 12.484 1.00 91.19 110 ASP A C 1
ATOM 839 O O . ASP A 1 110 ? -19.163 2.956 12.946 1.00 91.19 110 ASP A O 1
ATOM 843 N N . GLN A 1 111 ? -17.557 2.837 11.399 1.00 89.69 111 GLN A N 1
ATOM 844 C CA . GLN A 1 111 ? -18.062 1.652 10.699 1.00 89.69 111 GLN A CA 1
ATOM 845 C C . GLN A 1 111 ? -16.956 1.005 9.854 1.00 89.69 111 GLN A C 1
ATOM 847 O O . GLN A 1 111 ? -15.929 1.623 9.578 1.00 89.69 111 GLN A O 1
ATOM 852 N N . ILE A 1 112 ? -17.157 -0.236 9.405 1.00 87.62 112 ILE A N 1
ATOM 853 C CA . ILE A 1 112 ? -16.176 -0.940 8.566 1.00 87.62 112 ILE A CA 1
ATOM 854 C C . ILE A 1 112 ? -16.253 -0.403 7.129 1.00 87.62 112 ILE A C 1
ATOM 856 O O . ILE A 1 112 ? -17.159 -0.752 6.376 1.00 87.62 112 ILE A O 1
ATOM 860 N N . VAL A 1 113 ? -15.283 0.431 6.752 1.00 86.94 113 VAL A N 1
ATOM 861 C CA . VAL A 1 113 ? -15.099 0.976 5.394 1.00 86.94 113 VAL A CA 1
ATOM 862 C C . VAL A 1 113 ? -13.993 0.220 4.650 1.00 86.94 113 VAL A C 1
ATOM 864 O O . VAL A 1 113 ? -14.113 -0.063 3.460 1.00 86.94 113 VAL A O 1
ATOM 867 N N . VAL A 1 114 ? -12.915 -0.127 5.355 1.00 84.56 114 VAL A N 1
ATOM 868 C CA . VAL A 1 114 ? -11.761 -0.870 4.847 1.00 84.56 114 VAL A CA 1
ATOM 869 C C . VAL A 1 114 ? -11.712 -2.238 5.526 1.00 84.56 114 VAL A C 1
ATOM 871 O O . VAL A 1 114 ? -11.599 -2.291 6.753 1.00 84.56 114 VAL A O 1
ATOM 874 N N . PRO A 1 115 ? -11.766 -3.346 4.765 1.00 79.88 115 PRO A N 1
ATOM 875 C CA . PRO A 1 115 ? -11.560 -4.681 5.308 1.00 79.88 115 PRO A CA 1
ATOM 876 C C . PRO A 1 115 ? -10.155 -4.844 5.898 1.00 79.88 115 PRO A C 1
ATOM 878 O O . PRO A 1 115 ? -9.144 -4.517 5.265 1.00 79.88 115 PRO A O 1
ATOM 881 N N . GLU A 1 116 ? -10.097 -5.397 7.105 1.00 74.50 116 GLU A N 1
ATOM 882 C CA . GLU A 1 116 ? -8.866 -5.652 7.847 1.00 74.50 116 GLU A CA 1
ATOM 883 C C . GLU A 1 116 ? -8.652 -7.159 8.014 1.00 74.50 116 GLU A C 1
ATOM 885 O O . GLU A 1 116 ? -9.526 -7.876 8.504 1.00 74.50 116 GLU A O 1
ATOM 890 N N . HIS A 1 117 ? -7.476 -7.642 7.608 1.00 71.69 117 HIS A N 1
ATOM 891 C CA . HIS A 1 117 ? -7.086 -9.046 7.717 1.00 71.69 117 HIS A CA 1
ATOM 892 C C . HIS A 1 117 ? -5.681 -9.120 8.338 1.00 71.69 117 HIS A C 1
ATOM 894 O O . HIS A 1 117 ? -4.683 -8.935 7.637 1.00 71.69 117 HIS A O 1
ATOM 900 N N . TYR A 1 118 ? -5.622 -9.332 9.658 1.00 66.62 118 TYR A N 1
ATOM 901 C CA . TYR A 1 118 ? -4.398 -9.364 10.476 1.00 66.62 118 TYR A CA 1
ATOM 902 C C . TYR A 1 118 ? -4.048 -10.767 10.979 1.00 66.62 118 TYR A C 1
ATOM 904 O O . TYR A 1 118 ? -4.987 -11.544 11.261 1.00 66.62 118 TYR A O 1
#

Radius of gyration: 15.36 Å; chains: 1; bounding box: 34×32×42 Å